Protein AF-A0A6P0UBD0-F1 (afdb_monomer)

Secondary structure (DSSP, 8-state):
----PPP-SSHHHHHHHHHHHHHHS--EEEEEEETTTTEEEEEE---TT-SEEEEEEEETTEEEEEEEEETT--EEEEETTEEEEPPEEETTTTEEE--EE--TT-

Radius of gyration: 16.03 Å; Cα contacts (8 Å, |Δi|>4): 192; chains: 1; bounding box: 37×31×44 Å

Structure (mmCIF, N/CA/C/O backbone):
data_AF-A0A6P0UBD0-F1
#
_entry.id   AF-A0A6P0UBD0-F1
#
loop_
_atom_site.group_PDB
_atom_site.id
_atom_site.type_symbol
_atom_site.label_atom_id
_atom_site.label_alt_id
_atom_site.label_comp_id
_atom_site.label_asym_id
_atom_site.label_entity_id
_atom_site.label_seq_id
_atom_site.pdbx_PDB_ins_code
_atom_site.Cartn_x
_atom_site.Cartn_y
_atom_site.Cartn_z
_atom_site.occupancy
_atom_site.B_iso_or_equiv
_atom_site.auth_seq_id
_atom_site.auth_comp_id
_atom_site.auth_asym_id
_atom_site.auth_atom_id
_atom_site.pdbx_PDB_model_num
ATOM 1 N N . MET A 1 1 ? -4.910 2.361 -10.580 1.00 84.31 1 MET A N 1
ATOM 2 C CA . MET A 1 1 ? -3.468 2.076 -10.765 1.00 84.31 1 MET A CA 1
ATOM 3 C C . MET A 1 1 ? -3.144 2.065 -12.258 1.00 84.31 1 MET A C 1
ATOM 5 O O . MET A 1 1 ? -3.979 1.567 -13.003 1.00 84.31 1 MET A O 1
ATOM 9 N N . ASN A 1 2 ? -2.003 2.604 -12.711 1.00 86.88 2 ASN A N 1
ATOM 10 C CA . ASN A 1 2 ? -1.583 2.476 -14.118 1.00 86.88 2 ASN A CA 1
ATOM 11 C C . ASN A 1 2 ? -0.934 1.103 -14.359 1.00 86.88 2 ASN A C 1
ATOM 13 O O . ASN A 1 2 ? 0.106 0.822 -13.777 1.00 86.88 2 ASN A O 1
ATOM 17 N N . LEU A 1 3 ? -1.532 0.266 -15.209 1.00 89.81 3 LEU A N 1
ATOM 18 C CA . LEU A 1 3 ? -1.075 -1.106 -15.479 1.00 89.81 3 LEU A CA 1
ATOM 19 C C . LEU A 1 3 ? -0.462 -1.283 -16.876 1.00 89.81 3 LEU A C 1
ATOM 21 O O . LEU A 1 3 ? -0.304 -2.411 -17.337 1.00 89.81 3 LEU A O 1
ATOM 25 N N . ALA A 1 4 ? -0.136 -0.189 -17.566 1.00 90.69 4 ALA A N 1
ATOM 26 C CA . ALA A 1 4 ? 0.398 -0.207 -18.927 1.00 90.69 4 ALA A CA 1
ATOM 27 C C . ALA A 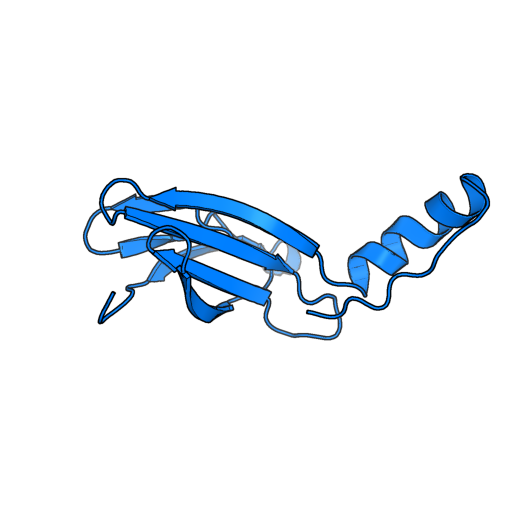1 4 ? 1.888 -0.611 -18.981 1.00 90.69 4 ALA A C 1
ATOM 29 O O . ALA A 1 4 ? 2.732 0.127 -19.496 1.00 90.69 4 ALA A O 1
ATOM 30 N N . TYR A 1 5 ? 2.211 -1.786 -18.439 1.00 91.44 5 TYR A N 1
ATOM 31 C CA . TYR A 1 5 ? 3.551 -2.359 -18.475 1.00 91.44 5 TYR A CA 1
ATOM 32 C C . TYR A 1 5 ? 3.960 -2.717 -19.903 1.00 91.44 5 TYR A C 1
ATOM 34 O O . TYR A 1 5 ? 3.192 -3.297 -20.670 1.00 91.44 5 TYR A O 1
ATOM 42 N N . LYS A 1 6 ? 5.208 -2.405 -20.252 1.00 93.19 6 LYS A N 1
ATOM 43 C CA . LYS A 1 6 ? 5.810 -2.845 -21.511 1.00 93.19 6 LYS A CA 1
ATOM 44 C C . LYS A 1 6 ? 6.275 -4.292 -21.397 1.00 93.19 6 LYS A C 1
ATOM 46 O O . LYS A 1 6 ? 6.971 -4.659 -20.452 1.00 93.19 6 LYS A O 1
ATOM 51 N N . GLU A 1 7 ? 5.955 -5.087 -22.408 1.00 93.56 7 GLU A N 1
ATOM 52 C CA . GLU A 1 7 ? 6.512 -6.427 -22.561 1.00 93.56 7 GLU A CA 1
ATOM 53 C C . GLU A 1 7 ? 7.892 -6.366 -23.222 1.00 93.56 7 GLU A C 1
ATOM 55 O O . GLU A 1 7 ? 8.100 -5.671 -24.220 1.00 93.56 7 GLU A O 1
ATOM 60 N N . PHE A 1 8 ? 8.843 -7.131 -22.687 1.00 93.69 8 PHE A N 1
ATOM 61 C CA . PHE A 1 8 ? 10.208 -7.211 -23.203 1.00 93.69 8 PHE A CA 1
ATOM 62 C C . PHE A 1 8 ? 10.565 -8.660 -23.518 1.00 93.69 8 PHE A C 1
ATOM 64 O O . PHE A 1 8 ? 10.360 -9.553 -22.701 1.00 93.69 8 PHE A O 1
ATOM 71 N N . LYS A 1 9 ? 11.169 -8.895 -24.688 1.00 94.25 9 LYS A N 1
ATOM 72 C CA . LYS A 1 9 ? 11.621 -10.238 -25.099 1.00 94.25 9 LYS A CA 1
ATOM 73 C C . LYS A 1 9 ? 13.039 -10.570 -24.631 1.00 94.25 9 LYS A C 1
ATOM 75 O O . LYS A 1 9 ? 13.443 -11.727 -24.677 1.00 94.25 9 LYS A O 1
ATOM 80 N N . LYS A 1 10 ? 13.817 -9.566 -24.209 1.00 96.38 10 LYS A N 1
ATOM 81 C CA . LYS A 1 10 ? 15.204 -9.730 -23.754 1.00 96.38 10 LYS A CA 1
ATOM 82 C C . LYS A 1 10 ? 15.395 -9.150 -22.361 1.00 96.38 10 LYS A C 1
ATOM 84 O O . LYS A 1 10 ? 15.023 -8.007 -22.100 1.00 96.38 10 LYS A O 1
ATOM 89 N N . LEU A 1 11 ? 16.110 -9.891 -21.515 1.00 93.56 11 LEU A N 1
ATOM 90 C CA . LEU A 1 11 ? 16.411 -9.483 -20.141 1.00 93.56 11 LEU A CA 1
ATOM 91 C C . LEU A 1 11 ? 17.126 -8.124 -20.066 1.00 93.56 11 LEU A C 1
ATOM 93 O O . LEU A 1 11 ? 16.728 -7.268 -19.287 1.00 93.56 11 LEU A O 1
ATOM 97 N N . LYS A 1 12 ? 18.134 -7.888 -20.919 1.00 95.31 12 LYS A N 1
ATOM 98 C CA . LYS A 1 12 ? 18.883 -6.616 -20.932 1.00 95.31 12 LYS A CA 1
ATOM 99 C C . LYS A 1 12 ? 18.007 -5.398 -21.247 1.00 95.31 12 LYS A C 1
ATOM 101 O O . LYS A 1 12 ? 18.295 -4.309 -20.766 1.00 95.31 12 LYS A O 1
ATOM 106 N N . GLU A 1 13 ? 16.977 -5.560 -22.077 1.00 94.38 13 GLU A N 1
ATOM 107 C CA . GLU A 1 13 ? 16.046 -4.474 -22.418 1.00 94.38 13 GLU A CA 1
ATOM 108 C C . GLU A 1 13 ? 15.092 -4.205 -21.248 1.00 94.38 13 GLU A C 1
ATOM 110 O O . GLU A 1 13 ? 14.899 -3.051 -20.875 1.00 94.38 13 GLU A O 1
ATOM 115 N N . SER A 1 14 ? 14.593 -5.267 -20.604 1.00 93.19 14 SER A N 1
ATOM 116 C CA . SER A 1 14 ? 13.776 -5.161 -19.389 1.00 93.19 14 SER A CA 1
ATOM 117 C C . SER A 1 14 ? 14.529 -4.490 -18.238 1.00 93.19 14 SER A C 1
ATOM 119 O O . SER A 1 14 ? 13.994 -3.577 -17.620 1.00 93.19 14 SER A O 1
ATOM 121 N N . GLN A 1 15 ? 15.784 -4.876 -17.988 1.00 93.69 15 GLN A N 1
ATOM 122 C CA . GLN A 1 15 ? 16.605 -4.288 -16.924 1.00 93.69 15 GLN A CA 1
ATOM 123 C C . GLN A 1 15 ? 16.813 -2.787 -17.127 1.00 93.69 15 GLN A C 1
ATOM 125 O O . GLN A 1 15 ? 16.643 -2.015 -16.191 1.00 93.69 15 GLN A O 1
ATOM 130 N N . LYS A 1 16 ? 17.109 -2.361 -18.362 1.00 94.56 16 LYS A N 1
ATOM 131 C CA . LYS A 1 16 ? 17.251 -0.936 -18.699 1.00 94.56 16 LYS A CA 1
ATOM 132 C C . LYS A 1 16 ? 15.960 -0.141 -18.502 1.00 94.56 16 LYS A C 1
ATOM 134 O O . LYS A 1 16 ? 16.022 1.052 -18.241 1.00 94.56 16 LYS A O 1
ATOM 139 N N . ALA A 1 17 ? 14.805 -0.778 -18.671 1.00 93.44 17 ALA A N 1
ATOM 140 C CA . ALA A 1 17 ? 13.510 -0.129 -18.526 1.00 93.44 17 ALA A CA 1
ATOM 141 C C . ALA A 1 17 ? 12.931 -0.225 -17.107 1.00 93.44 17 ALA A C 1
ATOM 143 O O . ALA A 1 17 ? 11.936 0.440 -16.836 1.00 93.44 17 ALA A O 1
ATOM 144 N N . TYR A 1 18 ? 13.511 -1.040 -16.220 1.00 90.62 18 TYR A N 1
ATOM 145 C CA . TYR A 1 18 ? 12.909 -1.400 -14.935 1.00 90.62 18 TYR A CA 1
ATOM 146 C C . TYR A 1 18 ? 12.582 -0.185 -14.067 1.00 90.62 18 TYR A C 1
ATOM 148 O O . TYR A 1 18 ? 11.439 -0.044 -13.643 1.00 90.62 18 TYR A O 1
ATOM 156 N N . GLU A 1 19 ? 13.549 0.710 -13.853 1.00 90.50 19 GLU A N 1
ATOM 157 C CA . GLU A 1 19 ? 13.362 1.913 -13.031 1.00 90.50 19 GLU A CA 1
ATOM 158 C C . GLU A 1 19 ? 12.238 2.784 -13.593 1.00 90.50 19 GLU A C 1
ATOM 160 O O . GLU A 1 19 ? 11.267 3.075 -12.900 1.00 90.50 19 GLU A O 1
ATOM 165 N N . ASN A 1 20 ? 12.284 3.071 -14.896 1.00 92.12 20 ASN A N 1
ATOM 166 C CA . ASN A 1 20 ? 11.247 3.846 -15.567 1.00 92.12 20 ASN A CA 1
ATOM 167 C C . ASN A 1 20 ? 9.861 3.175 -15.492 1.00 92.12 20 ASN A C 1
ATOM 169 O O . ASN A 1 20 ? 8.857 3.854 -15.284 1.00 92.12 20 ASN A O 1
ATOM 173 N N . GLN A 1 21 ? 9.773 1.853 -15.659 1.00 92.94 21 GLN A N 1
ATOM 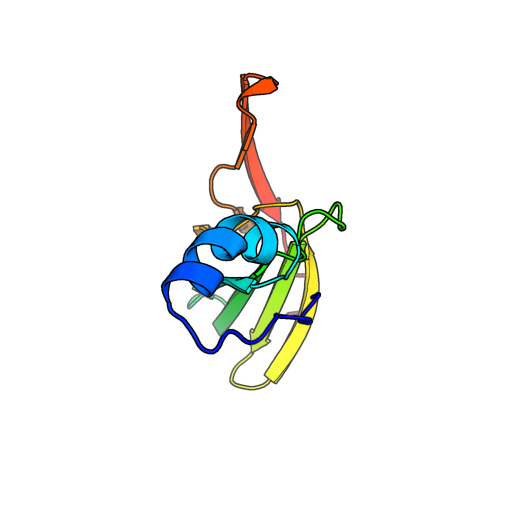174 C CA . GLN A 1 21 ? 8.505 1.128 -15.539 1.00 92.94 21 GLN A CA 1
ATOM 175 C C . GLN A 1 21 ? 7.982 1.1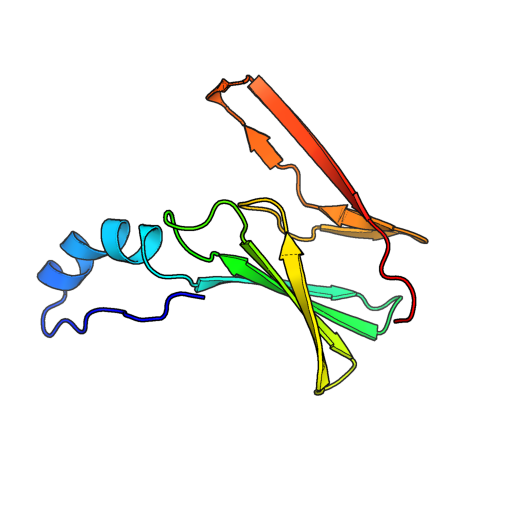56 -14.102 1.00 92.94 21 GLN A C 1
ATOM 177 O O . GLN A 1 21 ? 6.793 1.387 -13.906 1.00 92.94 21 GLN A O 1
ATOM 182 N N . ARG A 1 22 ? 8.854 0.976 -13.105 1.00 88.56 22 ARG A N 1
ATOM 183 C CA . ARG A 1 22 ? 8.496 1.021 -11.683 1.00 88.56 22 ARG A CA 1
ATOM 184 C C . ARG A 1 22 ? 8.041 2.411 -11.248 1.00 88.56 22 ARG A C 1
ATOM 186 O O . ARG A 1 22 ? 7.138 2.522 -10.434 1.00 88.56 22 ARG A O 1
ATOM 193 N N . GLU A 1 23 ? 8.630 3.460 -11.804 1.00 89.50 23 GLU A N 1
ATOM 194 C CA . GLU A 1 23 ? 8.223 4.838 -11.533 1.00 89.50 23 GLU A CA 1
ATOM 195 C C . GLU A 1 23 ? 6.878 5.198 -12.164 1.00 89.50 23 GLU A C 1
ATOM 197 O O . GLU A 1 23 ? 6.127 5.977 -11.589 1.00 89.50 23 GLU A O 1
ATOM 202 N N . ASN A 1 24 ? 6.553 4.666 -13.345 1.00 91.06 24 ASN A N 1
ATOM 203 C CA . ASN A 1 24 ? 5.401 5.135 -14.127 1.00 91.06 24 ASN A CA 1
ATOM 204 C C . ASN A 1 24 ? 4.198 4.185 -14.116 1.00 91.06 24 ASN A C 1
ATOM 206 O O . ASN A 1 24 ? 3.076 4.612 -14.397 1.00 91.06 24 ASN A O 1
ATOM 210 N N . CYS A 1 25 ? 4.412 2.913 -13.797 1.00 93.38 25 CYS A N 1
ATOM 211 C CA . CYS A 1 25 ? 3.354 1.929 -13.616 1.00 93.38 25 CYS A CA 1
ATOM 212 C C . CYS A 1 25 ? 3.158 1.680 -12.126 1.00 93.38 25 CYS A C 1
ATOM 214 O O . CYS A 1 25 ? 4.098 1.731 -11.336 1.00 93.38 25 CYS A O 1
ATOM 216 N N . GLY A 1 26 ? 1.925 1.409 -11.736 1.00 93.75 26 GLY A N 1
ATOM 217 C CA . GLY A 1 26 ? 1.623 1.119 -10.353 1.00 93.75 26 GLY A CA 1
ATOM 218 C C . GLY A 1 26 ? 1.727 -0.364 -10.028 1.00 93.75 26 GLY A C 1
ATOM 219 O O . GLY A 1 26 ? 1.455 -1.219 -10.868 1.00 93.75 26 GLY A O 1
ATOM 220 N N . TYR A 1 27 ? 2.097 -0.649 -8.786 1.00 94.31 27 TYR A N 1
ATOM 221 C CA . TYR A 1 27 ? 2.362 -1.986 -8.264 1.00 94.31 27 TYR A CA 1
ATOM 222 C C . TYR A 1 27 ? 1.909 -2.087 -6.802 1.00 94.31 27 TYR A C 1
ATOM 224 O O . TYR A 1 27 ? 1.840 -1.083 -6.096 1.00 94.31 27 TYR A O 1
ATOM 232 N N . TYR A 1 28 ? 1.625 -3.299 -6.323 1.00 95.94 28 TYR A N 1
ATOM 233 C CA . TYR A 1 28 ? 1.298 -3.527 -4.910 1.00 95.94 28 TYR A CA 1
ATOM 234 C C . TYR A 1 28 ? 2.528 -3.340 -4.016 1.00 95.94 28 TYR A C 1
ATOM 236 O O . TYR A 1 28 ? 3.621 -3.793 -4.360 1.00 95.94 28 TYR A O 1
ATOM 244 N N . THR A 1 29 ? 2.350 -2.680 -2.873 1.00 95.06 29 THR A N 1
ATOM 245 C CA . THR A 1 29 ? 3.447 -2.253 -1.989 1.00 95.06 29 THR A CA 1
ATOM 246 C C . THR A 1 29 ? 3.469 -2.969 -0.648 1.00 95.06 29 THR A C 1
ATOM 248 O O . THR A 1 29 ? 4.556 -3.261 -0.152 1.00 95.06 29 THR A O 1
ATOM 251 N N . SER A 1 30 ? 2.309 -3.243 -0.052 1.00 95.88 30 SER A N 1
ATOM 252 C CA . SER A 1 30 ? 2.204 -3.995 1.200 1.00 95.88 30 SER A CA 1
ATOM 253 C C . SER A 1 30 ? 0.881 -4.746 1.286 1.00 95.88 30 SER A C 1
ATOM 255 O O . SER A 1 30 ? -0.092 -4.401 0.607 1.00 95.88 30 SER A O 1
ATOM 257 N N . LEU A 1 31 ? 0.862 -5.771 2.131 1.00 96.44 31 LEU A N 1
ATOM 258 C CA . LEU A 1 31 ? -0.310 -6.569 2.443 1.00 96.44 31 LEU A CA 1
ATOM 259 C C . LEU A 1 31 ? -0.265 -6.905 3.934 1.00 96.44 31 LEU A C 1
ATOM 261 O O . LEU A 1 31 ? 0.671 -7.575 4.355 1.00 96.44 31 LEU A O 1
ATOM 265 N N . GLU A 1 32 ? -1.251 -6.439 4.693 1.00 96.50 32 GLU A N 1
ATOM 266 C CA . GLU A 1 32 ? -1.299 -6.567 6.151 1.00 96.50 32 GLU A CA 1
ATOM 267 C C . GLU A 1 32 ? -2.673 -7.073 6.587 1.00 96.50 32 GLU A C 1
ATOM 269 O O . GLU A 1 32 ? -3.696 -6.515 6.180 1.00 96.50 32 GLU A O 1
ATOM 274 N N . TYR A 1 33 ? -2.713 -8.130 7.396 1.00 97.06 33 TYR A N 1
ATOM 275 C CA . TYR A 1 33 ? -3.957 -8.634 7.972 1.00 97.06 33 TYR A CA 1
ATOM 276 C C . TYR A 1 33 ? -4.083 -8.158 9.416 1.00 97.06 33 TYR A C 1
ATOM 278 O O . TYR A 1 33 ? -3.218 -8.431 10.237 1.00 97.06 33 TYR A O 1
ATOM 286 N N . ILE A 1 34 ? -5.164 -7.444 9.713 1.00 96.44 34 ILE A N 1
ATOM 287 C CA . ILE A 1 34 ? -5.445 -6.886 11.032 1.00 96.44 34 ILE A CA 1
ATOM 288 C C . ILE A 1 34 ? -6.432 -7.809 11.739 1.00 96.44 34 ILE A C 1
ATOM 290 O O . ILE A 1 34 ? -7.648 -7.711 11.527 1.00 96.44 34 ILE A O 1
ATOM 294 N N . ASP A 1 35 ? -5.899 -8.711 12.562 1.00 95.31 35 ASP A N 1
ATOM 295 C CA . ASP A 1 35 ? -6.660 -9.741 13.272 1.00 95.31 35 ASP A CA 1
ATOM 296 C C . ASP A 1 35 ? -7.781 -9.144 14.134 1.00 95.31 35 ASP A C 1
ATOM 298 O O . ASP A 1 35 ? -8.913 -9.628 14.106 1.00 95.31 35 ASP A O 1
ATOM 302 N N . GLU A 1 36 ? -7.512 -8.037 14.833 1.00 94.38 36 GLU A N 1
ATOM 303 C CA . GLU A 1 36 ? -8.454 -7.384 15.751 1.00 94.38 36 GLU A CA 1
ATOM 304 C C . GLU A 1 36 ? -9.710 -6.859 15.049 1.00 94.38 36 GLU A C 1
ATOM 306 O O . GLU A 1 36 ? -10.751 -6.663 15.678 1.00 94.38 36 GLU A O 1
ATOM 311 N N . ARG A 1 37 ? -9.619 -6.606 13.740 1.00 93.62 37 ARG A N 1
ATOM 312 C CA . ARG A 1 37 ? -10.723 -6.103 12.915 1.00 93.62 37 ARG A CA 1
ATOM 313 C C . ARG A 1 37 ? -11.208 -7.126 11.887 1.00 93.62 37 ARG A C 1
ATOM 315 O O . ARG A 1 37 ? -12.260 -6.910 11.285 1.00 93.62 37 ARG A O 1
ATOM 322 N N . GLY A 1 38 ? -10.473 -8.220 11.677 1.00 95.50 38 GLY A N 1
ATOM 323 C CA . GLY A 1 38 ? -10.736 -9.192 10.615 1.00 95.50 38 GLY A CA 1
ATOM 324 C C . GLY A 1 38 ? -10.660 -8.571 9.216 1.00 95.50 38 GLY A C 1
ATOM 325 O O . GLY A 1 38 ? -11.500 -8.866 8.361 1.00 95.50 38 GLY A O 1
ATOM 326 N N . LEU A 1 39 ? -9.706 -7.656 9.004 1.00 96.88 39 LEU A N 1
ATOM 327 C CA . LEU A 1 39 ? -9.552 -6.906 7.755 1.00 96.88 39 LEU A CA 1
ATOM 328 C C . LEU A 1 39 ? -8.201 -7.191 7.106 1.00 96.88 39 LEU A C 1
ATOM 330 O O . LEU A 1 39 ? -7.172 -7.164 7.772 1.00 96.88 39 LEU A O 1
ATOM 334 N N . LEU A 1 40 ? -8.197 -7.373 5.787 1.00 97.56 40 LEU A N 1
ATOM 335 C CA . LEU A 1 40 ? -6.974 -7.423 4.990 1.00 97.56 40 LEU A CA 1
ATOM 336 C C . LEU A 1 40 ? -6.781 -6.076 4.283 1.00 97.56 40 LEU A C 1
ATOM 338 O O . LEU A 1 40 ? -7.628 -5.632 3.508 1.00 97.56 40 LEU A O 1
ATOM 342 N N . LEU A 1 41 ? -5.657 -5.426 4.556 1.00 97.38 41 LEU A N 1
ATOM 343 C CA . LEU A 1 41 ? -5.280 -4.120 4.034 1.00 97.38 41 LEU A CA 1
ATOM 344 C C . LEU A 1 41 ? -4.178 -4.291 2.994 1.00 97.38 41 LEU A C 1
ATOM 346 O O . LEU A 1 41 ? -3.114 -4.833 3.280 1.00 97.38 41 LEU A O 1
ATOM 350 N N . ARG A 1 42 ? -4.417 -3.814 1.773 1.00 97.56 42 ARG A N 1
ATOM 351 C CA . ARG A 1 42 ? -3.450 -3.883 0.674 1.00 97.56 42 ARG A CA 1
ATOM 352 C C . ARG A 1 42 ? -3.148 -2.494 0.148 1.00 97.56 42 ARG A C 1
ATOM 354 O O . ARG A 1 42 ? -4.031 -1.845 -0.407 1.00 97.56 42 ARG A O 1
ATOM 361 N N . THR A 1 43 ? -1.900 -2.058 0.266 1.00 97.38 43 THR A N 1
ATOM 362 C CA . THR A 1 43 ? -1.466 -0.788 -0.326 1.00 97.38 43 THR A CA 1
ATOM 363 C C . THR A 1 43 ? -0.900 -1.003 -1.725 1.00 97.38 43 THR A C 1
ATOM 365 O O . THR A 1 43 ? -0.371 -2.075 -2.048 1.00 97.38 43 THR A O 1
ATOM 368 N N . TYR A 1 44 ? -1.028 0.010 -2.579 1.00 96.88 44 TYR A N 1
ATOM 369 C CA . TYR A 1 44 ? -0.453 -0.003 -3.917 1.00 96.88 44 TYR A CA 1
ATOM 370 C C . TYR A 1 44 ? -0.004 1.384 -4.369 1.00 96.88 44 TYR A C 1
ATOM 372 O O . TYR A 1 44 ? -0.691 2.383 -4.155 1.00 96.88 44 TYR A O 1
ATOM 380 N N . ALA A 1 45 ? 1.126 1.422 -5.071 1.00 95.31 45 ALA A N 1
ATOM 381 C CA . ALA A 1 45 ? 1.631 2.617 -5.718 1.00 95.31 45 ALA A CA 1
ATOM 382 C C . ALA A 1 45 ? 0.824 2.916 -6.988 1.00 95.31 45 ALA A C 1
ATOM 384 O O . ALA A 1 45 ? 0.561 2.011 -7.783 1.00 95.31 45 ALA A O 1
ATOM 385 N N . LYS A 1 46 ? 0.461 4.179 -7.239 1.00 94.62 46 LYS A N 1
ATOM 386 C CA . LYS A 1 46 ? -0.179 4.583 -8.511 1.00 94.62 46 LYS A CA 1
ATOM 387 C C . LYS A 1 46 ? 0.828 4.999 -9.596 1.00 94.62 46 LYS A C 1
ATOM 389 O O . LYS A 1 46 ? 0.429 5.099 -10.756 1.00 94.62 46 LYS A O 1
ATOM 394 N N . GLY A 1 47 ? 2.098 5.187 -9.233 1.00 89.69 47 GLY A N 1
ATOM 395 C CA . GLY A 1 47 ? 3.161 5.719 -10.094 1.00 89.69 47 GLY A CA 1
ATOM 396 C C . GLY A 1 47 ? 3.358 7.234 -9.932 1.00 89.69 47 GLY A C 1
ATOM 397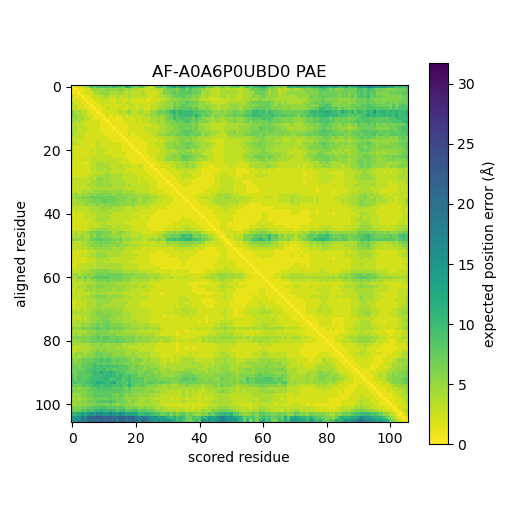 O O . GLY A 1 47 ? 2.639 7.910 -9.193 1.00 89.69 47 GLY A O 1
ATOM 398 N N . ASN A 1 48 ? 4.352 7.798 -10.613 1.00 87.56 48 ASN A N 1
ATOM 399 C CA . ASN A 1 48 ? 4.785 9.193 -10.479 1.00 87.56 48 ASN A CA 1
ATOM 400 C C . ASN A 1 48 ? 3.781 10.214 -11.018 1.00 87.56 48 ASN A C 1
ATOM 402 O O . ASN A 1 48 ? 3.803 11.362 -10.592 1.00 87.56 48 ASN A O 1
ATOM 406 N N . THR A 1 49 ? 2.843 9.794 -11.864 1.00 86.19 49 THR A N 1
ATOM 407 C CA . THR A 1 49 ? 1.792 10.665 -12.409 1.00 86.19 49 THR A CA 1
ATOM 408 C C . THR A 1 49 ? 0.659 10.969 -11.421 1.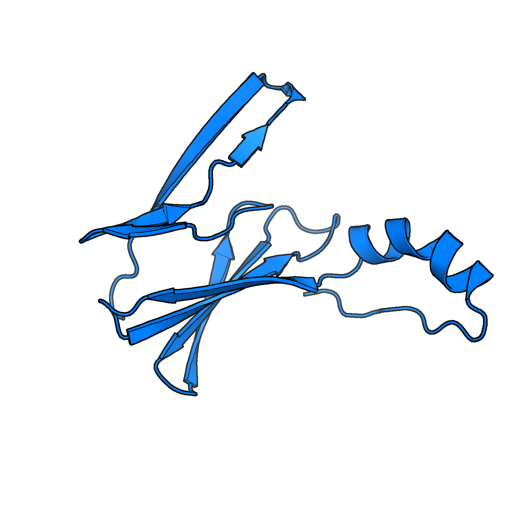00 86.19 49 THR A C 1
ATOM 410 O O . THR A 1 49 ? -0.214 11.767 -11.741 1.00 86.19 49 THR A 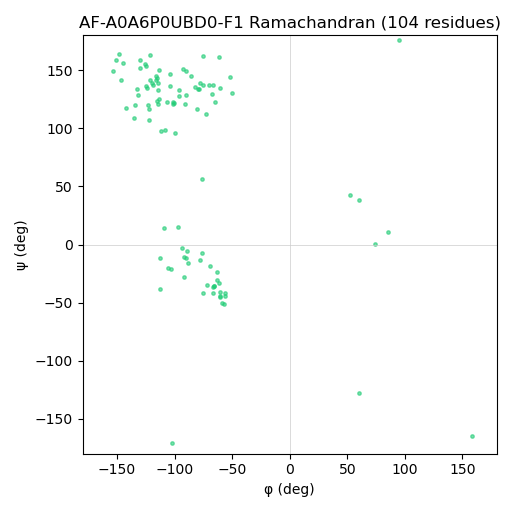O 1
ATOM 413 N N . SER A 1 50 ? 0.636 10.326 -10.249 1.00 91.00 50 SER A N 1
ATOM 414 C CA . SER A 1 50 ? -0.365 10.541 -9.197 1.00 91.00 50 SER A CA 1
ATOM 415 C C . SER A 1 50 ? 0.275 11.132 -7.942 1.00 91.00 50 SER A C 1
ATOM 417 O O . SER A 1 50 ? 1.345 10.685 -7.524 1.00 91.00 50 SER A O 1
ATOM 419 N N . SER A 1 51 ? -0.394 12.094 -7.305 1.00 92.75 51 SER A N 1
ATOM 420 C CA . SER A 1 51 ? 0.014 12.646 -6.001 1.00 92.75 51 SER A CA 1
ATOM 421 C C . SER A 1 51 ? -0.338 11.735 -4.819 1.00 92.75 51 SER A C 1
ATOM 423 O O . SER A 1 51 ? 0.178 11.935 -3.724 1.00 92.75 51 SER A O 1
ATOM 425 N N . TYR A 1 52 ? -1.180 10.727 -5.050 1.00 95.12 52 TYR A N 1
ATOM 426 C CA . TYR A 1 52 ? -1.659 9.780 -4.044 1.00 95.12 52 TYR A CA 1
ATOM 427 C C . TYR A 1 52 ? -1.395 8.340 -4.473 1.00 95.12 52 TYR A C 1
ATOM 429 O O . TYR A 1 52 ? -1.353 8.038 -5.671 1.00 95.12 52 TYR A O 1
ATOM 437 N N . ASP A 1 53 ? -1.297 7.459 -3.488 1.00 95.81 53 ASP A N 1
ATOM 438 C CA . ASP A 1 53 ? -1.334 6.011 -3.667 1.00 95.81 53 ASP A CA 1
ATOM 439 C C . ASP A 1 53 ? -2.720 5.480 -3.277 1.00 95.81 53 ASP A C 1
ATOM 441 O O . ASP A 1 53 ? -3.672 6.257 -3.138 1.00 95.81 53 ASP A O 1
ATOM 445 N N . GLY A 1 54 ? -2.886 4.162 -3.191 1.00 96.88 54 GLY A N 1
ATOM 446 C CA . GLY A 1 54 ? -4.165 3.570 -2.811 1.00 96.88 54 GLY A CA 1
ATOM 447 C C . GLY A 1 54 ? -4.066 2.527 -1.709 1.00 96.88 54 GLY A C 1
ATOM 448 O O . GLY A 1 54 ? -3.054 1.839 -1.562 1.00 96.88 54 GLY A O 1
ATOM 449 N N . LEU A 1 55 ? -5.156 2.410 -0.956 1.00 97.38 55 LEU A N 1
ATOM 450 C CA . LEU A 1 55 ? -5.399 1.385 0.048 1.00 97.38 55 LEU A CA 1
ATOM 451 C C . LEU A 1 55 ? -6.689 0.649 -0.297 1.00 97.38 55 LEU A C 1
ATOM 453 O O . LEU A 1 55 ? -7.770 1.232 -0.315 1.00 97.38 55 LEU A O 1
ATOM 457 N N . GLN A 1 56 ? -6.569 -0.652 -0.507 1.00 97.69 56 GLN A N 1
ATOM 458 C CA . GLN A 1 56 ? -7.696 -1.562 -0.610 1.00 97.69 56 GLN A CA 1
ATOM 459 C C . GLN A 1 56 ? -7.948 -2.225 0.737 1.00 97.69 56 GLN A C 1
ATOM 461 O O . GLN A 1 56 ? -7.019 -2.730 1.369 1.00 97.69 56 GLN A O 1
ATOM 466 N N . VAL A 1 57 ? -9.211 -2.236 1.150 1.00 97.62 57 VAL A N 1
ATOM 467 C CA . VAL A 1 57 ? -9.681 -2.858 2.386 1.00 97.62 57 VAL A CA 1
ATOM 468 C C . VAL A 1 57 ? -10.576 -4.027 2.022 1.00 97.62 57 VAL A C 1
ATOM 470 O O . VAL A 1 57 ? -11.563 -3.868 1.300 1.00 97.62 57 VAL A O 1
ATOM 473 N N . TYR A 1 58 ? -10.239 -5.196 2.543 1.00 97.75 58 TYR A N 1
ATOM 474 C CA . TYR A 1 58 ? -10.972 -6.431 2.334 1.00 97.75 58 TYR A CA 1
ATOM 475 C C . TYR A 1 58 ? -11.545 -6.943 3.652 1.00 97.75 58 TYR A C 1
ATOM 477 O O . TYR A 1 58 ? -10.880 -6.885 4.688 1.00 97.75 58 TYR A O 1
ATOM 485 N N . LYS A 1 59 ? -12.760 -7.491 3.595 1.00 96.50 59 LYS A N 1
ATOM 486 C CA . LYS A 1 59 ? -13.411 -8.206 4.699 1.00 96.50 59 LYS A CA 1
ATOM 487 C C . LYS A 1 59 ? -13.755 -9.610 4.212 1.00 96.50 59 LYS A C 1
ATOM 489 O O . LYS A 1 59 ? -14.625 -9.780 3.356 1.00 96.50 59 LYS A O 1
ATOM 494 N N . GLY A 1 60 ? -13.016 -10.606 4.700 1.00 95.19 60 GLY A N 1
ATOM 495 C CA . GLY A 1 60 ? -12.967 -11.920 4.054 1.00 95.19 60 GLY A CA 1
ATOM 496 C C . GLY A 1 60 ? -12.430 -11.804 2.623 1.00 95.19 60 GLY A C 1
ATOM 497 O O . GLY A 1 60 ? -11.393 -11.187 2.396 1.00 95.19 60 GLY A O 1
ATOM 498 N N . GLU A 1 61 ? -13.155 -12.354 1.649 1.00 95.06 61 GLU A N 1
ATOM 499 C CA . GLU A 1 61 ? -12.778 -12.311 0.224 1.00 95.06 61 GLU A CA 1
ATOM 500 C C . GLU A 1 61 ? -13.315 -11.071 -0.518 1.00 95.06 61 GLU A C 1
ATOM 502 O O . GLU A 1 61 ? -12.988 -10.844 -1.684 1.00 95.06 61 GLU A O 1
ATOM 507 N N . ALA A 1 62 ? -14.141 -10.250 0.138 1.00 97.44 62 ALA A N 1
ATOM 508 C CA . ALA A 1 62 ? -14.787 -9.101 -0.486 1.00 97.44 62 ALA A CA 1
ATOM 509 C C . ALA A 1 62 ? -13.938 -7.830 -0.355 1.00 97.44 62 ALA A C 1
ATOM 511 O O . ALA A 1 62 ? -13.559 -7.448 0.753 1.00 97.44 62 ALA A O 1
ATOM 512 N N . LEU A 1 63 ? -13.700 -7.138 -1.475 1.00 97.56 63 LEU A N 1
ATOM 513 C CA . LEU A 1 63 ? -13.187 -5.766 -1.481 1.00 97.56 63 LEU A CA 1
ATOM 514 C C . LEU A 1 63 ? -14.311 -4.825 -1.035 1.00 97.56 63 LEU A C 1
ATOM 516 O O . LEU A 1 63 ? -15.299 -4.667 -1.751 1.00 97.56 63 LEU A O 1
ATOM 520 N N . VAL A 1 64 ? -14.161 -4.210 0.135 1.00 97.12 64 VAL A N 1
ATOM 521 C CA . VAL A 1 64 ? -15.188 -3.344 0.736 1.00 97.12 64 VAL A CA 1
ATOM 522 C C . VAL A 1 64 ? -14.871 -1.857 0.595 1.00 97.12 64 VAL A C 1
ATOM 524 O O . VAL A 1 64 ? -15.787 -1.041 0.644 1.00 97.12 64 VAL A O 1
ATOM 527 N N . ALA A 1 65 ? -13.604 -1.496 0.375 1.00 95.81 65 ALA A N 1
ATOM 528 C CA . ALA A 1 65 ? -13.205 -0.127 0.058 1.00 95.81 65 ALA A CA 1
ATOM 529 C C . ALA A 1 65 ? -11.906 -0.082 -0.763 1.00 95.81 65 ALA A C 1
ATOM 531 O O . ALA A 1 65 ? -11.030 -0.928 -0.595 1.00 95.81 65 ALA A O 1
ATOM 532 N N . ASP A 1 66 ? -11.768 0.936 -1.612 1.00 96.50 66 ASP A N 1
ATOM 533 C CA . ASP A 1 66 ? -10.526 1.316 -2.299 1.00 96.50 66 ASP A CA 1
ATOM 534 C C . ASP A 1 66 ? -10.408 2.841 -2.199 1.00 96.50 66 ASP A C 1
ATOM 536 O O . ASP A 1 66 ? -11.228 3.567 -2.765 1.00 96.50 66 ASP A O 1
ATOM 540 N N . VAL A 1 67 ? -9.466 3.322 -1.387 1.00 94.88 67 VAL A N 1
ATOM 541 C CA . VAL A 1 67 ? -9.357 4.737 -0.998 1.00 94.88 67 VAL A CA 1
ATOM 542 C C . VAL A 1 67 ? -7.982 5.300 -1.321 1.00 94.88 67 VAL A C 1
ATOM 544 O O . VAL A 1 67 ? -6.987 4.577 -1.371 1.00 94.88 67 VAL A O 1
ATOM 547 N N . GLU A 1 68 ? -7.921 6.612 -1.534 1.00 96.12 68 GLU A N 1
ATOM 548 C CA . GLU A 1 68 ? -6.657 7.312 -1.748 1.00 96.12 68 GLU A CA 1
ATOM 549 C C . GLU A 1 68 ? -5.920 7.528 -0.428 1.00 96.12 68 GLU A C 1
ATOM 551 O O . GLU A 1 68 ? -6.521 7.884 0.586 1.00 96.12 68 GLU A O 1
ATOM 556 N N . ILE A 1 69 ? -4.605 7.328 -0.458 1.00 95.00 69 ILE A N 1
ATOM 557 C CA . ILE A 1 69 ? -3.718 7.516 0.692 1.00 95.00 69 ILE A CA 1
ATOM 558 C C . ILE A 1 69 ? -2.513 8.378 0.301 1.00 95.00 69 ILE A C 1
ATOM 560 O O . ILE A 1 69 ? -2.178 8.466 -0.887 1.00 95.00 69 ILE A O 1
ATOM 564 N N . PRO A 1 70 ? -1.829 9.007 1.273 1.00 93.88 70 PRO A N 1
ATOM 565 C CA . PRO A 1 70 ? -0.563 9.677 1.020 1.00 93.88 70 PRO A CA 1
ATOM 566 C C . PRO A 1 70 ? 0.431 8.764 0.307 1.00 93.88 70 PRO A C 1
ATOM 568 O O . PRO A 1 70 ? 0.485 7.554 0.539 1.00 93.88 70 PRO A O 1
ATOM 571 N N . LYS A 1 71 ? 1.216 9.363 -0.583 1.00 92.19 71 LYS A N 1
ATOM 572 C CA . LYS A 1 71 ? 2.171 8.631 -1.404 1.00 92.19 71 LYS A CA 1
ATOM 573 C C . LYS A 1 71 ? 3.209 7.914 -0.542 1.00 92.19 71 LYS A C 1
ATOM 575 O O . LYS A 1 71 ? 3.735 8.492 0.405 1.00 92.19 71 LYS A O 1
ATOM 580 N N . GLY A 1 72 ? 3.487 6.656 -0.870 1.00 91.31 72 GLY A N 1
ATOM 581 C CA . GLY A 1 72 ? 4.417 5.805 -0.134 1.00 91.31 72 GLY A CA 1
ATOM 582 C C . GLY A 1 72 ? 3.899 5.294 1.213 1.00 91.31 72 GLY A C 1
ATOM 583 O O . GLY A 1 72 ? 4.622 4.555 1.878 1.00 91.31 72 GLY A O 1
ATOM 584 N N . MET A 1 73 ? 2.671 5.640 1.623 1.00 94.19 73 MET A N 1
ATOM 585 C CA . MET A 1 73 ? 2.118 5.172 2.891 1.00 94.19 73 MET A CA 1
ATOM 586 C C . MET A 1 73 ? 1.874 3.659 2.856 1.00 94.19 73 MET A C 1
ATOM 588 O O . MET A 1 73 ? 1.215 3.125 1.963 1.00 94.19 73 MET A O 1
ATOM 592 N N . LYS A 1 74 ? 2.371 2.978 3.886 1.00 95.81 74 LYS A N 1
ATOM 593 C CA . LYS A 1 74 ? 2.084 1.575 4.204 1.00 95.81 74 LYS A CA 1
ATOM 594 C C . LYS A 1 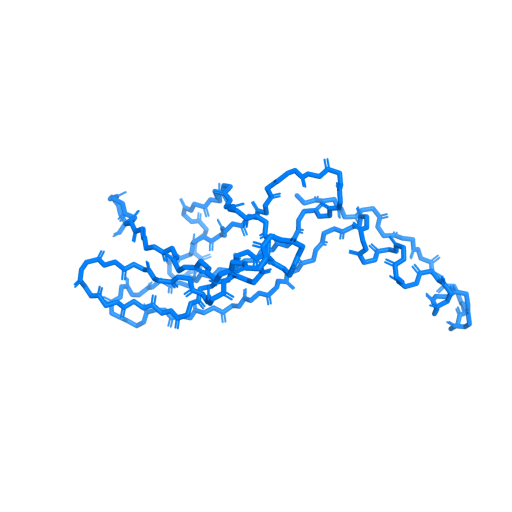74 ? 1.481 1.482 5.594 1.00 95.81 74 LYS A C 1
ATOM 596 O O . LYS A 1 74 ? 1.595 2.430 6.365 1.00 95.81 74 LYS A O 1
ATOM 601 N N . ILE A 1 75 ? 0.846 0.359 5.903 1.00 95.81 75 ILE A N 1
ATOM 602 C CA . ILE A 1 75 ? 0.221 0.116 7.206 1.00 95.81 75 ILE A CA 1
ATOM 603 C C . ILE A 1 75 ? 1.187 -0.670 8.085 1.00 95.81 75 ILE A C 1
ATOM 605 O O . ILE A 1 75 ? 1.677 -1.707 7.654 1.00 95.81 75 ILE A O 1
ATOM 609 N N . ALA A 1 76 ? 1.435 -0.171 9.294 1.00 95.25 76 ALA A N 1
ATOM 610 C CA . ALA A 1 76 ? 2.254 -0.839 10.300 1.00 95.25 76 ALA A CA 1
ATOM 611 C C . ALA A 1 76 ? 1.425 -1.719 11.245 1.00 95.25 76 ALA A C 1
ATOM 613 O O . ALA A 1 76 ? 1.949 -2.679 11.798 1.00 95.25 76 ALA A O 1
ATOM 614 N N . GLY A 1 77 ? 0.151 -1.379 11.467 1.00 94.19 77 GLY A N 1
ATOM 615 C CA . GLY A 1 77 ? -0.732 -2.169 12.321 1.00 94.19 77 GLY A CA 1
ATOM 616 C C . GLY A 1 77 ? -1.922 -1.384 12.860 1.00 94.19 77 GLY A C 1
ATOM 617 O O . GLY A 1 77 ? -2.245 -0.290 12.384 1.00 94.19 77 GLY A O 1
ATOM 618 N N . TYR A 1 78 ? -2.572 -1.954 13.870 1.00 96.50 78 TYR A N 1
ATOM 619 C CA . TYR A 1 78 ? -3.759 -1.407 14.514 1.00 96.50 78 TYR A CA 1
ATOM 620 C C . TYR A 1 78 ? -3.612 -1.456 16.033 1.00 96.50 78 TYR A C 1
ATOM 622 O O . TYR A 1 78 ? -3.219 -2.468 16.602 1.00 96.50 78 TYR A O 1
ATOM 630 N N . ILE A 1 79 ? -3.949 -0.352 16.691 1.00 95.75 79 ILE A N 1
ATOM 631 C CA . ILE A 1 79 ? -4.151 -0.294 18.139 1.00 95.75 79 ILE A CA 1
ATOM 632 C C . ILE A 1 79 ? -5.434 0.490 18.332 1.00 95.75 79 ILE A C 1
ATOM 634 O O . ILE A 1 79 ? -5.529 1.635 17.889 1.00 95.75 79 ILE A O 1
ATOM 638 N N . GLU A 1 80 ? -6.432 -0.129 18.961 1.00 94.38 80 GLU A N 1
ATOM 639 C CA . GLU A 1 80 ? -7.762 0.461 19.064 1.00 94.38 80 GLU A CA 1
ATOM 640 C C . GLU A 1 80 ? -7.709 1.914 19.581 1.00 94.38 80 GLU A C 1
ATOM 642 O O . GLU A 1 80 ? -7.060 2.184 20.595 1.00 94.38 80 GLU A O 1
ATOM 647 N N . PRO A 1 81 ? -8.386 2.874 18.913 1.00 93.62 81 PRO A N 1
ATOM 648 C CA . PRO A 1 81 ? -9.275 2.727 17.747 1.00 93.62 81 PRO A CA 1
ATOM 649 C C . PRO A 1 81 ? -8.629 3.011 16.374 1.00 93.62 81 PRO A C 1
ATOM 651 O O . PRO A 1 81 ? -9.360 3.228 15.405 1.00 93.62 81 PRO A O 1
ATOM 654 N N . TYR A 1 82 ? -7.299 3.071 16.273 1.00 96.75 82 TYR A N 1
ATOM 655 C CA . TYR A 1 82 ? -6.585 3.602 15.109 1.00 96.75 82 TYR A CA 1
ATOM 656 C C . TYR A 1 82 ? -5.747 2.563 14.361 1.00 96.75 82 TYR A C 1
ATOM 658 O O . TYR A 1 82 ? -5.076 1.717 14.947 1.00 96.75 82 TYR A O 1
ATOM 666 N N . PHE A 1 83 ? -5.723 2.708 13.039 1.00 96.31 83 PHE A N 1
ATOM 667 C CA . PHE A 1 83 ? -4.689 2.137 12.183 1.00 96.31 83 PHE A CA 1
ATOM 668 C C . PHE A 1 83 ? -3.513 3.100 12.124 1.00 96.31 83 PHE A C 1
ATOM 670 O O . PHE A 1 83 ? -3.717 4.315 12.109 1.00 96.31 83 PHE A O 1
ATOM 677 N N . TYR A 1 84 ? -2.304 2.560 12.057 1.00 96.62 84 TYR A N 1
ATOM 678 C CA . TYR A 1 84 ? -1.069 3.330 12.019 1.00 96.62 84 TYR A CA 1
ATOM 679 C C . TYR A 1 84 ? -0.306 3.044 10.735 1.00 96.62 84 TYR A C 1
ATOM 681 O O . TYR A 1 84 ? -0.221 1.897 10.288 1.00 96.62 84 TYR A O 1
ATOM 689 N N . SER A 1 85 ? 0.259 4.091 10.143 1.00 95.88 85 SER A N 1
ATOM 690 C CA . SER A 1 85 ? 1.186 3.937 9.034 1.00 95.88 85 SER A CA 1
ATOM 691 C C . SER A 1 85 ? 2.555 3.447 9.510 1.00 95.88 85 SER A C 1
ATOM 693 O O . SER A 1 85 ? 2.918 3.601 10.675 1.00 95.88 85 SER A O 1
ATOM 695 N N . GLU A 1 86 ? 3.362 2.926 8.590 1.00 95.50 86 GLU A N 1
ATOM 696 C CA . GLU A 1 86 ? 4.817 2.968 8.764 1.00 95.50 86 GLU A CA 1
ATOM 697 C C . GLU A 1 86 ? 5.295 4.432 8.821 1.00 95.50 86 GLU A C 1
ATOM 699 O O . GLU A 1 86 ? 4.584 5.352 8.397 1.00 95.50 86 GLU A O 1
ATOM 704 N N . ILE A 1 87 ? 6.501 4.661 9.349 1.00 93.94 87 ILE A N 1
ATOM 705 C CA . ILE A 1 87 ? 7.105 5.998 9.351 1.00 93.94 87 ILE A CA 1
ATOM 706 C C . ILE A 1 87 ? 7.369 6.416 7.902 1.00 93.94 87 ILE A C 1
ATOM 708 O O . ILE A 1 87 ? 8.092 5.743 7.170 1.00 93.94 87 ILE A O 1
ATOM 712 N N . ILE A 1 88 ? 6.797 7.550 7.507 1.00 90.69 88 ILE A N 1
ATOM 713 C CA . ILE A 1 88 ? 7.035 8.175 6.208 1.00 90.69 88 ILE A CA 1
ATOM 714 C C . ILE A 1 88 ? 8.206 9.139 6.371 1.00 90.69 88 ILE A C 1
ATOM 716 O O . ILE A 1 88 ? 8.145 10.061 7.188 1.00 90.69 88 ILE A O 1
ATOM 720 N N . ILE A 1 89 ? 9.265 8.908 5.600 1.00 90.19 89 ILE A N 1
ATOM 721 C CA . ILE A 1 89 ? 10.488 9.711 5.613 1.00 90.19 89 ILE A CA 1
ATOM 722 C C . ILE A 1 89 ? 10.454 10.658 4.413 1.00 90.19 89 ILE A C 1
ATOM 724 O O . ILE A 1 89 ? 10.343 10.208 3.274 1.00 90.19 89 ILE A O 1
ATOM 728 N N . ASP A 1 90 ? 10.553 11.959 4.674 1.00 89.12 90 ASP A N 1
ATOM 729 C CA . ASP A 1 90 ? 10.813 12.987 3.663 1.00 89.12 90 ASP A CA 1
ATOM 730 C C . ASP A 1 90 ? 12.215 13.539 3.938 1.00 89.12 90 ASP A C 1
ATOM 732 O O . ASP A 1 90 ? 12.401 14.343 4.855 1.00 89.12 90 ASP A O 1
ATOM 736 N N . GLU A 1 91 ? 13.205 13.029 3.199 1.00 89.56 91 GLU A N 1
ATOM 737 C CA . GLU A 1 91 ? 14.618 13.388 3.375 1.00 89.56 91 GLU A CA 1
ATOM 738 C C . GLU A 1 91 ? 14.886 14.850 2.996 1.00 89.56 91 GLU A C 1
ATOM 740 O O . GLU A 1 91 ? 15.638 15.522 3.695 1.00 89.56 91 GLU A O 1
ATOM 745 N N . ASP A 1 92 ? 14.218 15.372 1.962 1.00 90.69 92 ASP A N 1
ATOM 746 C CA . ASP A 1 92 ? 14.406 16.752 1.493 1.00 90.69 92 ASP A CA 1
ATOM 747 C C . ASP A 1 92 ? 13.941 17.780 2.531 1.00 90.69 92 ASP A C 1
ATOM 749 O O . ASP A 1 92 ? 14.525 18.859 2.660 1.00 90.69 92 ASP A O 1
ATOM 753 N N . LYS A 1 93 ? 12.869 17.463 3.269 1.00 92.50 93 LYS A N 1
ATOM 754 C CA . LYS A 1 93 ? 12.362 18.309 4.361 1.00 92.50 93 LYS A CA 1
ATOM 755 C C . LYS A 1 93 ? 12.898 17.927 5.737 1.00 92.50 93 LYS A C 1
ATOM 757 O O . LYS A 1 93 ? 12.533 18.587 6.707 1.00 92.50 93 LYS A O 1
ATOM 762 N N . GLU A 1 94 ? 13.699 16.868 5.830 1.00 93.94 94 GLU A N 1
ATOM 763 C CA . GLU A 1 94 ? 14.181 16.290 7.088 1.00 93.94 94 GLU A CA 1
ATOM 764 C C . GLU A 1 94 ? 13.039 15.974 8.079 1.00 93.94 94 GLU A C 1
ATOM 766 O O . GLU A 1 94 ? 13.131 16.240 9.280 1.00 93.94 94 GLU A O 1
ATOM 771 N N . THR A 1 95 ? 11.927 15.407 7.588 1.00 94.12 95 THR A N 1
ATOM 772 C CA . THR A 1 95 ? 10.765 15.076 8.436 1.00 94.12 95 THR A CA 1
ATOM 773 C C . THR A 1 95 ? 10.478 13.581 8.502 1.00 94.12 95 THR A C 1
ATOM 775 O O . THR A 1 95 ? 10.600 12.851 7.518 1.00 94.12 95 THR A O 1
ATOM 778 N N . LEU A 1 96 ? 10.029 13.144 9.681 1.00 94.00 96 LEU A N 1
ATOM 779 C CA . LEU A 1 96 ? 9.462 11.822 9.924 1.00 94.00 96 LEU A CA 1
ATOM 780 C C . LEU A 1 96 ? 7.993 11.994 10.298 1.00 94.00 96 LEU A C 1
ATOM 782 O O . LEU A 1 96 ? 7.674 12.672 11.276 1.00 94.00 96 LEU A O 1
ATOM 786 N N . SER A 1 97 ? 7.100 11.383 9.527 1.00 92.88 97 SER A N 1
ATOM 787 C CA . SER A 1 97 ? 5.656 11.456 9.754 1.00 92.88 97 SER A CA 1
ATOM 788 C C . SER A 1 97 ? 5.092 10.087 10.118 1.00 92.88 97 SER A C 1
ATOM 790 O O . SER A 1 97 ? 5.367 9.095 9.446 1.00 92.88 97 SER A O 1
ATOM 792 N N . LEU A 1 98 ? 4.264 10.047 11.161 1.00 95.00 98 LEU A N 1
ATOM 793 C CA . LEU A 1 98 ? 3.433 8.900 11.518 1.00 95.00 98 LEU A CA 1
ATOM 794 C C . LEU A 1 98 ? 1.973 9.314 11.364 1.00 95.00 98 LEU A C 1
ATOM 796 O O . LEU A 1 98 ? 1.539 10.291 11.977 1.00 95.00 98 LEU A O 1
ATOM 800 N N . LEU A 1 99 ? 1.217 8.578 10.558 1.00 95.12 99 LEU A N 1
ATOM 801 C CA . LEU A 1 99 ? -0.198 8.840 10.343 1.00 95.12 99 LEU A CA 1
ATOM 802 C C . LEU A 1 99 ? -1.028 7.817 11.104 1.00 95.12 99 LEU A C 1
ATOM 804 O O . LEU A 1 99 ? -0.746 6.620 11.059 1.00 95.12 99 LEU A O 1
ATOM 808 N N . SER A 1 100 ? -2.074 8.294 11.769 1.00 95.38 100 SER A N 1
ATOM 809 C CA . SER A 1 100 ? -3.108 7.446 12.343 1.00 95.38 100 SER A CA 1
ATOM 810 C C . SER A 1 100 ? -4.470 7.809 11.768 1.00 95.38 100 SER A C 1
ATOM 812 O O . SER A 1 100 ? -4.768 8.979 11.517 1.00 95.38 100 SER A O 1
ATOM 814 N N . PHE A 1 101 ? -5.302 6.803 11.517 1.00 94.06 101 PHE A N 1
ATOM 815 C CA . PHE A 1 101 ? -6.629 7.003 10.939 1.00 94.06 101 PHE A CA 1
ATOM 816 C C . PHE A 1 101 ? -7.627 5.962 11.440 1.00 94.06 101 PHE A C 1
ATOM 818 O O . PHE A 1 101 ? -7.257 4.928 12.000 1.00 94.0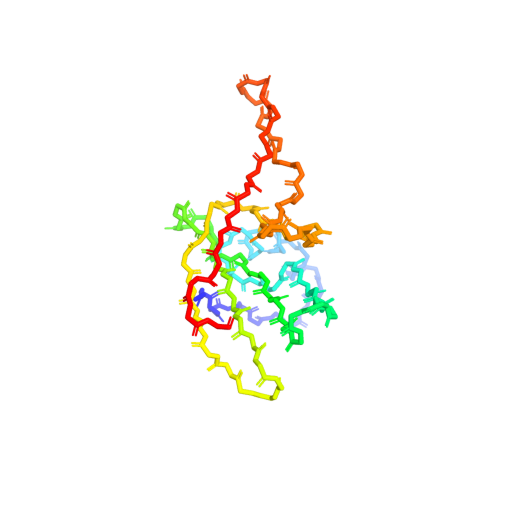6 101 PHE A O 1
ATOM 825 N N . LYS A 1 102 ? -8.914 6.255 11.247 1.00 93.50 102 LYS A N 1
ATOM 826 C CA . LYS A 1 102 ? -10.023 5.345 11.536 1.00 93.50 102 LYS A CA 1
ATOM 827 C C . LYS A 1 102 ? -10.712 4.954 10.241 1.00 93.50 102 LYS A C 1
ATOM 829 O O . LYS A 1 102 ? -10.761 5.737 9.297 1.00 93.50 102 LYS A O 1
ATOM 834 N N . LEU A 1 103 ? -11.265 3.751 10.235 1.00 89.25 103 LEU A N 1
ATOM 835 C CA . LEU A 1 103 ? -12.204 3.305 9.219 1.00 89.25 103 LEU A CA 1
ATOM 836 C C . LEU A 1 103 ? -13.576 3.235 9.885 1.00 89.25 103 LEU A C 1
ATOM 838 O O . LEU A 1 103 ? -13.863 2.295 10.628 1.00 89.25 103 LEU A O 1
ATOM 842 N N . ASP A 1 104 ? -14.381 4.274 9.680 1.00 85.12 104 ASP A N 1
ATOM 843 C CA . ASP A 1 104 ? -15.739 4.333 10.212 1.00 85.12 104 ASP A CA 1
ATOM 844 C C . ASP A 1 104 ? -16.675 3.494 9.328 1.00 85.12 104 ASP A C 1
ATOM 846 O O . ASP A 1 104 ? -16.641 3.588 8.101 1.00 85.12 104 ASP A O 1
ATOM 850 N N . GLY A 1 105 ? -17.519 2.665 9.950 1.00 75.94 105 GLY A N 1
ATOM 851 C CA . GLY A 1 105 ? -18.505 1.840 9.239 1.00 75.94 105 GLY A CA 1
ATOM 852 C C . GLY A 1 105 ? -18.004 0.489 8.709 1.00 75.94 105 GLY A C 1
ATOM 853 O O . GLY A 1 105 ? -18.739 -0.154 7.958 1.00 75.94 105 GLY A O 1
ATOM 854 N N . LEU A 1 106 ? -16.805 0.041 9.107 1.00 69.69 106 LEU A N 1
ATOM 855 C CA . LEU A 1 106 ? -16.220 -1.265 8.753 1.00 69.69 106 LEU A CA 1
ATOM 856 C C . LEU A 1 106 ? -15.925 -2.158 9.966 1.00 69.69 106 LEU A C 1
ATOM 858 O O . LEU A 1 106 ? -15.431 -1.629 10.993 1.00 69.69 106 LEU A O 1
#

pLDDT: mean 93.55, std 4.1, range [69.69, 97.75]

Foldseek 3Di:
DAAPDDDDPDPVVCVVCVVVCPQADKDKDDWDQAPVVQKIWTWMARHNVDQWTWIFIDRVNDGPDIDTDGGPWDWPYDDPPWTKTDWDADPVVRDTDIDIDGDPPD

Mean predicted aligned error: 3.89 Å

Solvent-accessible surface area (backbone atoms only — not comparable to full-atom values): 6323 Å² total; per-residue (Å²): 111,37,75,84,72,83,88,65,96,44,71,72,61,41,61,75,41,41,66,64,47,58,42,56,27,30,48,81,72,47,77,44,76,42,76,95,73,56,34,41,39,35,24,29,42,31,22,71,92,42,86,42,18,38,38,36,36,22,54,79,94,42,80,76,45,78,43,81,37,63,60,89,64,41,76,65,49,76,55,94,86,32,40,32,35,42,77,44,75,39,77,93,77,72,42,79,45,75,51,73,48,71,72,85,96,115

Sequence (106 aa):
MNLAYKEFKKLKESQKAYENQRENCGYYTSLEYIDERGLLLRTYAKGNTSSYDGLQVYKGEALVADVEIPKGMKIAGYIEPYFYSEIIIDEDKETLSLLSFKLDGL

Nearest PDB structures (foldseek):
  4gq2-assembly1_P  TM=3.054E-01  e=5.889E-01  Schizosaccharomyces pombe
  5c4j-assembly1_H  TM=4.734E-01  e=5.996E+00  Saccharomyces cerevisiae S2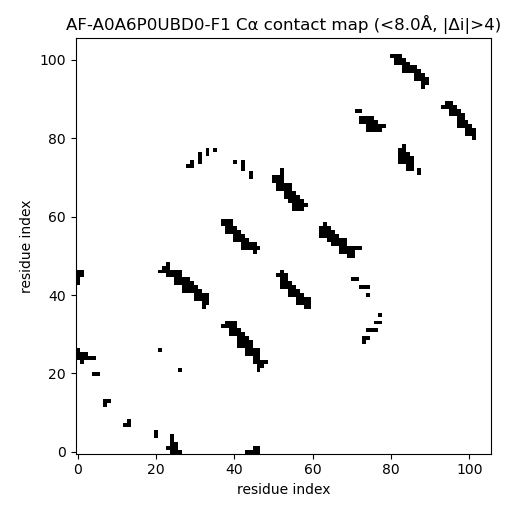88C
  3gtk-assembly1_H  TM=5.034E-01  e=9.859E+00  Saccharomyces cerevisiae